Protein AF-X0UU47-F1 (afdb_monomer)

Solvent-accessible surface area (backbone atoms only — not comparable to full-atom values): 5670 Å² total; per-residue (Å²): 104,80,69,68,77,66,55,87,44,56,68,42,79,42,50,31,10,47,65,97,46,50,26,36,67,59,40,48,53,51,46,66,73,57,61,30,31,32,35,31,70,38,71,44,41,45,98,90,44,87,63,93,41,39,45,60,62,72,53,49,62,94,60,68,56,73,44,80,47,100,36,62,74,84,87,87,55,94,89,68,68,56,98,56,54,31,34,44,41,63,39,81,73,134

Foldseek 3Di:
DVLVVVPQAQEEEEEAFPPPHNHLVVRVVVCVSRQYLEYEYDNHDDPPDPDNTHHCVSNCPPDPQEDEDAAQDDDDDPPRGDPHYHYYYHDDDD

Radius of gyration: 13.47 Å; Cα contacts (8 Å, |Δi|>4): 154; chains: 1; bounding box: 37×24×32 Å

pLDDT: mean 93.34, std 6.96, range [62.22, 98.62]

Secondary structure (DSSP, 8-state):
-HHHHH---SEEEEE--SSSS--HHHHHHHHHHH--SEEEEES-B-TT--SS--BHHHHHTT-SSEEE-SSS-----TT-S-SS-EEEEPPPP-

Organism: NCBI:txid412755

Structure (mmCIF, N/CA/C/O backbone):
data_AF-X0UU47-F1
#
_entry.id   AF-X0UU47-F1
#
loop_
_atom_site.group_PDB
_atom_site.id
_atom_site.type_symbol
_atom_site.label_atom_id
_atom_site.label_alt_id
_atom_site.label_comp_id
_atom_site.label_asym_id
_atom_site.label_entity_id
_atom_site.label_seq_id
_atom_site.pdbx_PDB_ins_code
_atom_site.Cartn_x
_atom_site.Cartn_y
_atom_site.Cartn_z
_atom_site.occupancy
_atom_site.B_iso_or_equiv
_atom_site.auth_seq_id
_atom_site.auth_comp_id
_atom_site.auth_asym_id
_atom_site.auth_atom_id
_atom_site.pdbx_PDB_model_num
ATOM 1 N N . GLY A 1 1 ? -22.032 -11.164 -6.273 1.00 62.22 1 GLY A N 1
ATOM 2 C CA . GLY A 1 1 ? -20.865 -10.946 -7.156 1.00 62.22 1 GLY A CA 1
ATOM 3 C C . GLY A 1 1 ? -19.627 -10.950 -6.287 1.00 62.22 1 GLY A C 1
ATOM 4 O O . GLY A 1 1 ? -19.782 -10.706 -5.102 1.00 62.22 1 GLY A O 1
ATOM 5 N N . GLN A 1 2 ? -18.436 -11.202 -6.834 1.00 68.56 2 GLN A N 1
ATOM 6 C CA . GLN A 1 2 ? -17.233 -11.518 -6.039 1.00 68.56 2 GLN A CA 1
ATOM 7 C C . GLN A 1 2 ? -16.945 -10.536 -4.880 1.00 68.56 2 GLN A C 1
ATOM 9 O O . GLN A 1 2 ? -16.555 -10.968 -3.805 1.00 68.56 2 GLN A O 1
ATOM 14 N N . VAL A 1 3 ? -17.205 -9.233 -5.055 1.00 72.25 3 VAL A N 1
ATOM 15 C CA . VAL A 1 3 ? -17.053 -8.211 -3.995 1.00 72.25 3 VAL A CA 1
ATOM 16 C C . VAL A 1 3 ? -18.050 -8.390 -2.839 1.00 72.25 3 VAL A C 1
ATOM 18 O O . VAL A 1 3 ? -17.695 -8.200 -1.682 1.00 72.25 3 VAL A O 1
ATOM 21 N N . THR A 1 4 ? -19.293 -8.781 -3.127 1.00 70.62 4 THR A N 1
ATOM 22 C CA . THR A 1 4 ? -20.336 -9.016 -2.112 1.00 70.62 4 THR A CA 1
ATOM 23 C C . THR A 1 4 ? -19.976 -10.180 -1.190 1.00 70.62 4 THR A C 1
ATOM 25 O O . THR A 1 4 ? -20.271 -10.127 0.001 1.00 70.62 4 THR A O 1
ATOM 28 N N . ASP A 1 5 ? -19.306 -11.198 -1.729 1.00 85.12 5 ASP A N 1
ATOM 29 C CA . ASP A 1 5 ? -18.954 -12.415 -0.993 1.00 85.12 5 ASP A CA 1
ATOM 30 C C . ASP A 1 5 ? -17.768 -12.190 -0.036 1.00 85.12 5 ASP A C 1
ATOM 32 O O . ASP A 1 5 ? -17.619 -12.907 0.950 1.00 85.12 5 ASP A O 1
ATOM 36 N N . LEU A 1 6 ? -16.945 -11.164 -0.294 1.00 83.75 6 LEU A N 1
ATOM 37 C CA . LEU A 1 6 ? -15.815 -10.767 0.556 1.00 83.75 6 LEU A CA 1
ATOM 38 C C . LEU A 1 6 ? -16.248 -10.006 1.818 1.00 83.75 6 LEU A C 1
ATOM 40 O O . LEU A 1 6 ? -15.496 -9.944 2.791 1.00 83.75 6 LEU A O 1
ATOM 44 N N . GLY A 1 7 ? -17.450 -9.426 1.814 1.00 86.88 7 GLY A N 1
ATOM 45 C CA . GLY A 1 7 ? -17.929 -8.583 2.904 1.00 86.88 7 GLY A CA 1
ATOM 46 C C . GLY A 1 7 ? -17.099 -7.307 3.084 1.00 86.88 7 GLY A C 1
ATOM 47 O O . GLY A 1 7 ? -16.449 -6.809 2.165 1.00 86.88 7 GLY A O 1
ATOM 48 N N . ARG A 1 8 ? -17.155 -6.735 4.290 1.00 90.75 8 ARG A N 1
ATOM 49 C CA . ARG A 1 8 ? -16.413 -5.515 4.620 1.00 90.75 8 ARG A CA 1
ATOM 50 C C . ARG A 1 8 ? -14.933 -5.837 4.825 1.00 90.75 8 ARG A C 1
ATOM 52 O O . ARG A 1 8 ? -14.583 -6.569 5.745 1.00 90.75 8 ARG A O 1
ATOM 59 N N . ILE A 1 9 ? -14.074 -5.209 4.027 1.00 93.81 9 ILE A N 1
ATOM 60 C CA . ILE A 1 9 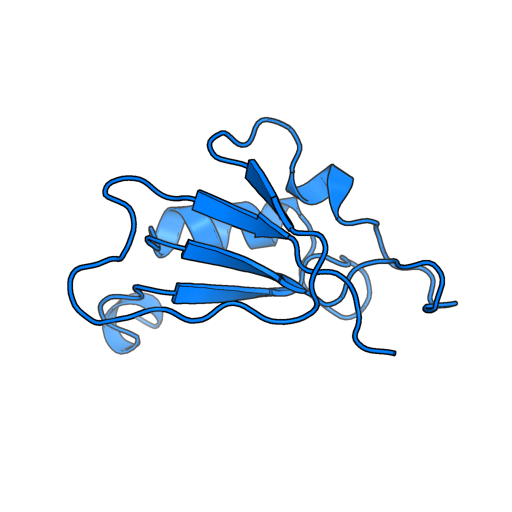? -12.620 -5.301 4.172 1.00 93.81 9 ILE A CA 1
ATOM 61 C C . ILE A 1 9 ? -12.123 -4.119 4.997 1.00 93.81 9 ILE A C 1
ATOM 63 O O . ILE A 1 9 ? -12.147 -2.981 4.542 1.00 93.81 9 ILE A O 1
ATOM 67 N N . ASP A 1 10 ? -11.654 -4.370 6.216 1.00 95.25 10 ASP A N 1
ATOM 68 C CA . ASP A 1 10 ? -11.055 -3.313 7.035 1.00 95.25 10 ASP A CA 1
ATOM 69 C C . ASP A 1 10 ? -9.578 -3.067 6.671 1.00 95.25 10 ASP A C 1
ATOM 71 O O . ASP A 1 10 ? -9.144 -1.914 6.621 1.00 95.25 10 ASP A O 1
ATOM 75 N N . ILE A 1 11 ? -8.819 -4.127 6.369 1.00 97.12 11 ILE A N 1
ATOM 76 C CA . ILE A 1 11 ? -7.394 -4.071 6.008 1.00 97.12 11 ILE A CA 1
ATOM 77 C C . ILE A 1 11 ? -7.181 -4.861 4.715 1.00 97.12 11 ILE A C 1
ATOM 79 O O . ILE A 1 11 ? -7.523 -6.040 4.644 1.00 97.12 11 ILE A O 1
ATOM 83 N N . LEU A 1 12 ? -6.597 -4.220 3.704 1.00 97.69 12 LEU A N 1
ATOM 84 C CA . LEU A 1 12 ? -6.304 -4.805 2.399 1.00 97.69 12 LEU A CA 1
ATOM 85 C C . LEU A 1 12 ? -4.792 -4.863 2.167 1.00 97.69 12 LEU A C 1
ATOM 87 O O . LEU A 1 12 ? -4.131 -3.827 2.118 1.00 97.69 12 LEU A O 1
ATOM 91 N N . LEU A 1 13 ? -4.257 -6.066 1.969 1.00 98.19 13 LEU A N 1
ATOM 92 C CA . LEU A 1 13 ? -2.912 -6.269 1.430 1.00 98.19 13 LEU A CA 1
ATOM 93 C C . LE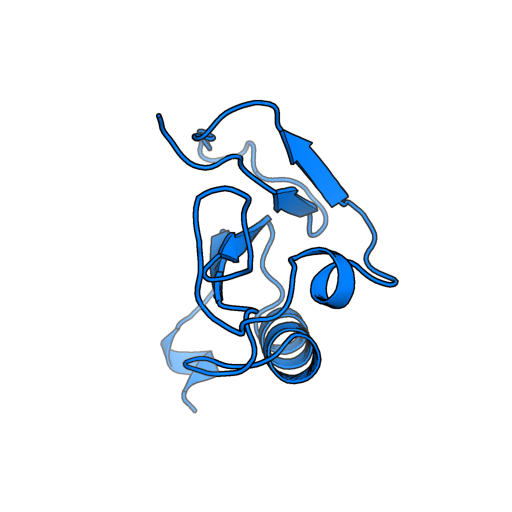U A 1 13 ? -3.044 -6.460 -0.081 1.00 98.19 13 LEU A C 1
ATOM 95 O O . LEU A 1 13 ? -3.809 -7.321 -0.515 1.00 98.19 13 LEU A O 1
ATOM 99 N N . ILE A 1 14 ? -2.338 -5.660 -0.881 1.00 98.19 14 ILE A N 1
ATOM 100 C CA . ILE A 1 14 ? -2.539 -5.653 -2.336 1.00 98.19 14 ILE A CA 1
ATOM 101 C C . ILE A 1 14 ? -1.217 -5.605 -3.110 1.00 98.19 14 ILE A C 1
ATOM 103 O O . ILE A 1 14 ? -0.376 -4.750 -2.829 1.00 98.19 14 ILE A O 1
ATOM 107 N N . PRO A 1 15 ? -0.988 -6.516 -4.074 1.00 97.81 15 PRO A N 1
ATOM 108 C CA . PRO A 1 15 ? 0.198 -6.457 -4.913 1.00 97.81 15 PRO A CA 1
ATOM 109 C C . PRO A 1 15 ? 0.092 -5.323 -5.941 1.00 97.81 15 PRO A C 1
ATOM 111 O O . PRO A 1 15 ? -0.995 -5.068 -6.451 1.00 97.81 15 PRO A O 1
ATOM 114 N N . VAL A 1 16 ? 1.209 -4.655 -6.250 1.00 98.25 16 VAL A N 1
ATOM 115 C CA . VAL A 1 16 ? 1.216 -3.479 -7.152 1.00 98.25 16 VAL A CA 1
ATOM 116 C C . VAL A 1 16 ? 2.351 -3.483 -8.187 1.00 98.25 16 VAL A C 1
ATOM 118 O O . VAL A 1 16 ? 2.569 -2.489 -8.868 1.00 98.25 16 VAL A O 1
ATOM 121 N N . GLY A 1 17 ? 3.103 -4.583 -8.306 1.00 96.06 17 GLY A N 1
ATOM 122 C CA . GLY A 1 17 ? 4.332 -4.643 -9.110 1.00 96.06 17 GLY A CA 1
ATOM 123 C C . GLY A 1 17 ? 4.156 -4.785 -10.626 1.00 96.06 17 GLY A C 1
ATOM 124 O O . GLY A 1 17 ? 5.159 -4.744 -11.337 1.00 96.06 17 GLY A O 1
ATOM 125 N N . GLY A 1 18 ? 2.933 -4.999 -11.125 1.00 96.25 18 GLY A N 1
ATOM 126 C CA . GLY A 1 18 ? 2.557 -4.884 -12.544 1.00 96.25 18 GLY A CA 1
ATOM 127 C C . GLY A 1 18 ? 3.073 -5.930 -13.5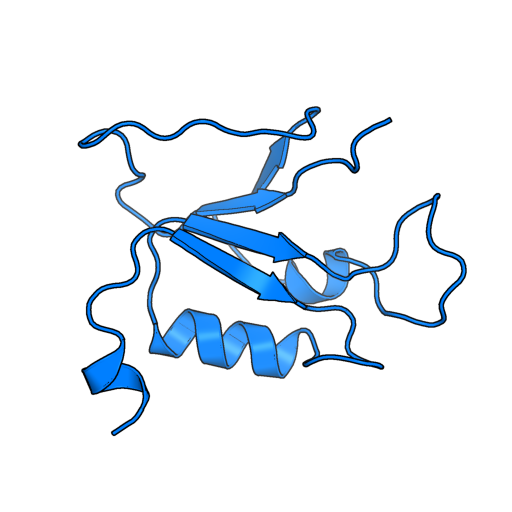41 1.00 96.25 18 GLY A C 1
ATOM 128 O O . GLY A 1 18 ? 2.552 -5.990 -14.648 1.00 96.25 18 GLY A O 1
ATOM 129 N N . TYR A 1 19 ? 4.063 -6.761 -13.191 1.00 92.00 19 TYR A N 1
ATOM 130 C CA . TYR A 1 19 ? 4.574 -7.803 -14.101 1.00 92.00 19 TYR A CA 1
ATOM 131 C C . TYR A 1 19 ? 3.972 -9.187 -13.819 1.00 92.00 19 TYR A C 1
ATOM 133 O O . TYR A 1 19 ? 3.329 -9.786 -14.673 1.00 92.00 19 TYR A O 1
ATOM 141 N N . TYR A 1 20 ? 4.171 -9.701 -12.599 1.00 93.50 20 TYR A N 1
ATOM 142 C CA . TYR A 1 20 ? 3.640 -11.005 -12.166 1.00 93.50 20 TYR A CA 1
ATOM 143 C C . TYR A 1 20 ? 2.274 -10.899 -11.477 1.00 93.50 20 TYR A C 1
ATOM 145 O O . TYR A 1 20 ? 1.626 -11.905 -11.197 1.00 93.50 20 TYR A O 1
ATOM 153 N N . THR A 1 21 ? 1.867 -9.676 -11.151 1.00 95.81 21 THR A N 1
ATOM 154 C CA . THR A 1 21 ? 0.635 -9.339 -10.440 1.00 95.81 21 THR A CA 1
ATOM 155 C C . THR A 1 21 ? -0.025 -8.152 -11.130 1.00 95.81 21 THR A C 1
ATOM 157 O O . THR A 1 21 ? 0.532 -7.598 -12.075 1.00 95.81 21 THR A O 1
ATOM 160 N N . ILE A 1 22 ? -1.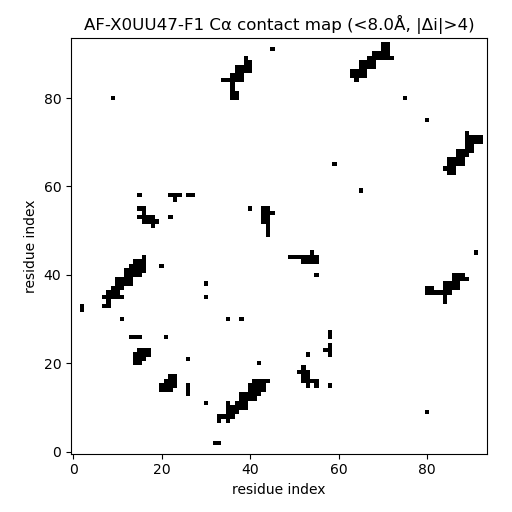175 -7.715 -10.617 1.00 97.56 22 ILE A N 1
ATOM 161 C CA . ILE A 1 22 ? -1.798 -6.460 -11.044 1.00 97.56 22 ILE A CA 1
ATOM 162 C C . ILE A 1 22 ? -0.845 -5.263 -10.873 1.00 97.56 22 ILE A C 1
ATOM 164 O O . ILE A 1 22 ? 0.058 -5.280 -10.024 1.00 97.56 22 ILE A O 1
ATOM 168 N N . ASP A 1 23 ? -1.049 -4.250 -11.709 1.00 97.94 23 ASP A N 1
ATOM 169 C CA . ASP A 1 23 ? -0.315 -2.986 -11.696 1.00 97.94 23 ASP A CA 1
ATOM 170 C C . ASP A 1 23 ? -0.961 -1.947 -10.763 1.00 97.94 23 ASP A C 1
ATOM 172 O O . ASP A 1 23 ? -1.970 -2.206 -10.100 1.00 97.94 23 ASP A O 1
ATOM 176 N N . ALA A 1 24 ? -0.361 -0.756 -10.696 1.00 97.94 24 ALA A N 1
ATOM 177 C CA . ALA A 1 24 ? -0.830 0.356 -9.876 1.00 97.94 24 ALA A CA 1
ATOM 178 C C . ALA A 1 24 ? -2.260 0.822 -10.217 1.00 97.94 24 ALA A C 1
ATOM 180 O O . ALA A 1 24 ? -3.023 1.184 -9.309 1.00 97.94 24 ALA A O 1
ATOM 181 N N . THR A 1 25 ? -2.638 0.797 -11.499 1.00 98.00 25 THR A N 1
ATOM 182 C CA . THR A 1 25 ? -3.961 1.226 -11.973 1.00 98.00 25 THR A CA 1
ATOM 183 C C . THR A 1 25 ? -5.025 0.231 -11.533 1.00 98.00 25 THR A C 1
ATOM 185 O O . THR A 1 25 ? -5.951 0.600 -10.808 1.00 98.00 25 THR A O 1
ATOM 188 N N . ALA A 1 26 ? -4.846 -1.047 -11.863 1.00 98.19 26 ALA A N 1
ATOM 189 C CA . ALA A 1 26 ? -5.763 -2.109 -11.467 1.00 98.19 26 ALA A CA 1
ATOM 190 C C . ALA A 1 26 ? -5.847 -2.240 -9.936 1.00 98.19 26 ALA A C 1
ATOM 192 O O . ALA A 1 26 ? -6.936 -2.378 -9.377 1.00 98.19 26 ALA A O 1
ATOM 193 N N . ALA A 1 27 ? -4.724 -2.114 -9.218 1.00 98.31 27 ALA A N 1
ATOM 194 C CA . ALA A 1 27 ? -4.732 -2.104 -7.757 1.00 98.31 27 ALA A CA 1
ATOM 195 C C . ALA A 1 27 ? -5.530 -0.922 -7.184 1.00 98.31 27 ALA A C 1
ATOM 197 O O . ALA A 1 27 ? -6.232 -1.068 -6.181 1.00 98.31 27 ALA A O 1
ATOM 198 N N . THR A 1 28 ? -5.465 0.250 -7.820 1.00 98.12 28 THR A N 1
ATOM 199 C CA . THR A 1 28 ? -6.257 1.421 -7.421 1.00 98.12 28 THR A CA 1
ATOM 200 C C . THR A 1 28 ? -7.749 1.192 -7.623 1.00 98.12 28 THR A C 1
ATOM 202 O O . THR A 1 28 ? -8.532 1.530 -6.735 1.00 98.12 28 THR A O 1
ATOM 205 N N . GLU A 1 29 ? -8.153 0.567 -8.726 1.00 97.44 29 GLU A N 1
ATOM 206 C CA . GLU A 1 29 ? -9.552 0.203 -8.966 1.00 97.44 29 GLU A CA 1
ATOM 207 C C . GLU A 1 29 ? -10.078 -0.764 -7.902 1.00 97.44 29 GLU A C 1
ATOM 209 O O . GLU A 1 29 ? -11.152 -0.535 -7.345 1.00 97.44 29 GLU A O 1
ATOM 214 N N . VAL A 1 30 ? -9.296 -1.787 -7.543 1.00 96.44 30 VAL A N 1
ATOM 215 C CA . VAL A 1 30 ? -9.645 -2.724 -6.462 1.00 96.44 30 VAL A CA 1
ATOM 216 C C . VAL A 1 30 ? -9.790 -1.992 -5.126 1.00 96.44 30 VAL A C 1
ATOM 218 O O . VAL A 1 30 ? -10.773 -2.197 -4.413 1.00 96.44 30 VAL A O 1
ATOM 221 N N . CYS A 1 31 ? -8.861 -1.092 -4.790 1.00 96.69 31 CYS A N 1
ATOM 222 C CA . CYS A 1 31 ? -8.954 -0.289 -3.568 1.00 96.69 31 CYS A CA 1
ATOM 223 C C . CYS A 1 31 ? -10.224 0.577 -3.544 1.00 96.69 31 CYS A C 1
ATOM 225 O O . CYS A 1 31 ? -10.866 0.690 -2.502 1.00 96.69 31 CYS A O 1
ATOM 227 N N . ASN A 1 32 ? -10.608 1.156 -4.685 1.00 95.25 32 ASN A N 1
ATOM 228 C CA . ASN A 1 32 ? -11.814 1.977 -4.803 1.00 95.25 32 ASN A CA 1
ATOM 229 C C . ASN A 1 32 ? -13.099 1.148 -4.682 1.00 95.25 32 ASN A C 1
ATOM 231 O O . ASN A 1 32 ? -14.072 1.629 -4.112 1.00 95.25 32 ASN A O 1
ATOM 235 N N . GLN A 1 33 ? -13.110 -0.086 -5.192 1.00 94.50 33 GLN A N 1
ATOM 236 C CA . GLN A 1 33 ? -14.261 -0.988 -5.088 1.00 94.50 33 GLN A CA 1
ATOM 237 C C . GLN A 1 33 ? -14.454 -1.526 -3.667 1.00 94.50 33 GLN A C 1
ATOM 239 O O . GLN A 1 33 ? -15.586 -1.668 -3.213 1.00 94.50 33 GLN A O 1
ATOM 244 N N . LEU A 1 34 ? -13.357 -1.833 -2.968 1.00 94.62 34 LEU A N 1
ATOM 245 C CA . LEU A 1 34 ? -13.397 -2.431 -1.630 1.00 94.62 34 LEU A CA 1
ATOM 246 C C . LEU A 1 34 ? -13.467 -1.391 -0.503 1.00 94.62 34 LEU A C 1
ATOM 248 O O . LEU A 1 34 ? -13.909 -1.713 0.598 1.00 94.62 34 LEU A O 1
ATOM 252 N N . THR A 1 35 ? -13.050 -0.147 -0.757 1.00 94.56 35 THR A N 1
ATOM 253 C CA . THR A 1 35 ? -13.037 0.965 0.214 1.00 94.56 35 THR A CA 1
ATOM 254 C C . THR A 1 35 ? -12.455 0.600 1.596 1.00 94.56 35 THR A C 1
ATOM 256 O O . THR A 1 35 ? -13.084 0.869 2.622 1.00 94.56 35 THR A O 1
ATOM 259 N N . PRO A 1 36 ? -11.267 -0.032 1.670 1.00 96.50 36 PRO A N 1
ATOM 260 C CA . PRO A 1 36 ? -10.713 -0.477 2.942 1.00 96.50 36 PRO A CA 1
ATOM 261 C C . PRO A 1 36 ? -10.280 0.698 3.824 1.00 96.50 36 PRO A C 1
ATOM 263 O O . PRO A 1 36 ? -9.959 1.790 3.342 1.00 96.50 36 PRO A O 1
ATOM 266 N N . ARG A 1 37 ? -10.206 0.468 5.139 1.00 96.56 37 ARG A N 1
ATOM 267 C CA . ARG A 1 37 ? -9.697 1.474 6.089 1.00 96.56 37 ARG A CA 1
ATOM 268 C C . ARG A 1 37 ? -8.176 1.563 6.046 1.00 96.56 37 ARG A C 1
ATOM 270 O O . ARG A 1 37 ? -7.622 2.645 6.207 1.00 96.56 37 ARG A O 1
ATOM 277 N N . VAL A 1 38 ? -7.504 0.443 5.801 1.00 98.19 38 VAL A N 1
ATOM 278 C CA . VAL A 1 38 ? -6.047 0.371 5.663 1.00 98.19 38 VAL A CA 1
ATOM 279 C C . VAL A 1 38 ? -5.683 -0.373 4.387 1.00 98.19 38 VAL A C 1
ATOM 281 O O . VAL A 1 38 ? -6.232 -1.435 4.106 1.00 98.19 38 VAL A O 1
ATOM 284 N N . ILE A 1 39 ? -4.727 0.167 3.637 1.00 98.62 39 ILE A N 1
ATOM 285 C CA . ILE A 1 39 ? -4.132 -0.462 2.459 1.00 98.62 39 ILE A CA 1
ATOM 286 C C . ILE A 1 39 ? -2.643 -0.653 2.720 1.00 98.62 39 ILE A C 1
ATOM 288 O O . ILE A 1 39 ? -1.949 0.304 3.055 1.00 98.62 39 ILE A O 1
ATOM 292 N N . ILE A 1 40 ? -2.144 -1.867 2.520 1.00 98.50 40 ILE A N 1
ATOM 293 C CA . ILE A 1 40 ? -0.722 -2.196 2.597 1.00 98.50 40 ILE A CA 1
ATOM 294 C C . ILE A 1 40 ? -0.297 -2.707 1.213 1.00 98.50 40 ILE A C 1
ATOM 296 O O . ILE A 1 40 ? -0.635 -3.842 0.858 1.00 98.50 40 ILE A O 1
ATOM 300 N N . PRO A 1 41 ? 0.391 -1.892 0.389 1.00 98.12 41 PRO A N 1
ATOM 301 C CA . PRO A 1 41 ? 0.917 -2.375 -0.878 1.00 98.12 41 PRO A CA 1
ATOM 302 C C . PRO A 1 41 ? 2.011 -3.420 -0.629 1.00 98.12 41 PRO A C 1
ATOM 304 O O . PRO A 1 41 ? 2.774 -3.330 0.332 1.00 98.12 41 PRO A O 1
ATOM 307 N N . MET A 1 42 ? 2.105 -4.408 -1.513 1.00 96.38 42 MET A N 1
ATOM 308 C CA . MET A 1 42 ? 3.116 -5.468 -1.488 1.00 96.38 42 MET A CA 1
ATOM 309 C C . MET A 1 42 ? 3.552 -5.848 -2.913 1.00 96.38 42 MET A C 1
ATOM 311 O O . MET A 1 42 ? 3.084 -5.264 -3.889 1.00 96.38 42 MET A O 1
ATOM 315 N N . HIS A 1 43 ? 4.466 -6.818 -3.046 1.00 95.12 43 HIS A N 1
ATOM 316 C CA . HIS A 1 43 ? 4.973 -7.317 -4.337 1.00 95.12 43 HIS A CA 1
ATOM 317 C C . HIS A 1 43 ? 5.416 -6.216 -5.323 1.00 95.12 43 HIS A C 1
ATOM 319 O O . HIS A 1 43 ? 5.102 -6.275 -6.507 1.00 95.12 43 HIS A O 1
ATOM 325 N N . TYR A 1 44 ? 6.159 -5.223 -4.838 1.00 95.19 44 TYR A N 1
ATOM 326 C CA . TYR A 1 44 ? 6.773 -4.168 -5.649 1.00 95.19 44 TYR A CA 1
ATOM 327 C C . TYR A 1 44 ? 8.305 -4.202 -5.534 1.00 95.19 44 TYR A C 1
ATOM 329 O O . TYR A 1 44 ? 8.876 -4.938 -4.721 1.00 95.19 44 TYR A O 1
ATOM 337 N N . LYS A 1 45 ? 8.989 -3.416 -6.368 1.00 94.44 45 LYS A N 1
ATOM 338 C CA . LYS A 1 45 ? 10.451 -3.312 -6.410 1.00 94.44 45 LYS A CA 1
ATOM 339 C C . LYS A 1 45 ? 11.010 -2.769 -5.098 1.00 94.44 45 LYS A C 1
ATOM 341 O O . LYS A 1 45 ? 10.606 -1.715 -4.619 1.00 94.44 45 LYS A O 1
ATOM 346 N N . THR A 1 46 ? 11.992 -3.471 -4.555 1.00 90.25 46 THR A N 1
ATOM 347 C CA . THR A 1 46 ? 12.765 -3.060 -3.378 1.00 90.25 46 THR A CA 1
ATOM 348 C C . THR A 1 46 ? 14.246 -3.277 -3.659 1.00 90.25 46 THR A C 1
ATOM 350 O O . THR A 1 46 ? 14.587 -4.000 -4.598 1.00 90.25 46 THR A O 1
ATOM 353 N N . ASP A 1 47 ? 15.120 -2.733 -2.814 1.00 87.19 47 ASP A N 1
ATOM 354 C CA . ASP A 1 47 ? 16.576 -2.917 -2.934 1.00 87.19 47 ASP A CA 1
ATOM 355 C C . ASP A 1 47 ? 16.996 -4.397 -2.891 1.00 87.19 47 ASP A C 1
ATOM 357 O O . ASP A 1 47 ? 18.022 -4.779 -3.446 1.00 87.19 47 ASP A O 1
ATOM 361 N N . LYS A 1 48 ? 16.175 -5.257 -2.272 1.00 83.75 48 LYS A N 1
ATOM 362 C CA . LYS A 1 48 ? 16.395 -6.709 -2.185 1.00 83.75 48 LYS A CA 1
ATOM 363 C C . LYS A 1 48 ? 15.802 -7.500 -3.361 1.00 83.75 48 LYS A C 1
ATOM 365 O O . L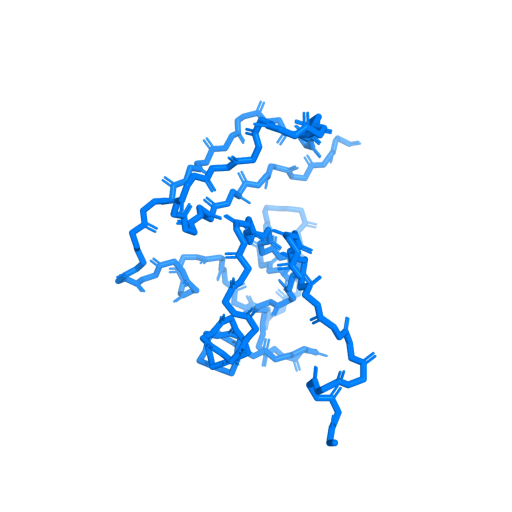YS A 1 48 ? 15.950 -8.717 -3.411 1.00 83.75 48 LYS A O 1
ATOM 370 N N . CYS A 1 49 ? 15.098 -6.854 -4.290 1.00 83.88 49 CYS A N 1
ATOM 371 C CA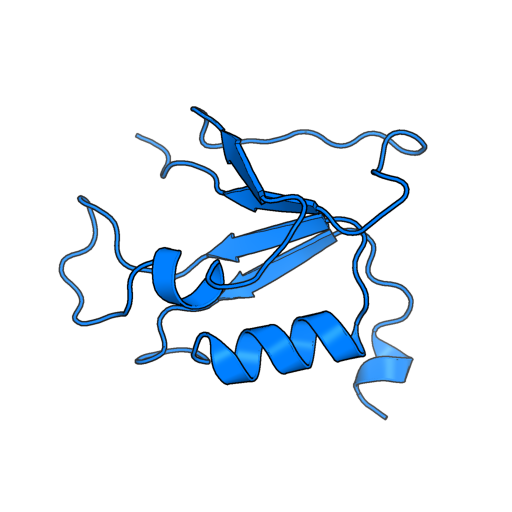 . CYS A 1 49 ? 14.355 -7.519 -5.358 1.00 83.88 49 CYS A CA 1
ATOM 372 C C . CYS A 1 49 ? 14.966 -7.211 -6.729 1.00 83.88 49 CYS A C 1
ATOM 374 O O . CYS A 1 49 ? 14.859 -6.095 -7.230 1.00 83.88 49 CYS A O 1
ATOM 376 N N . ALA A 1 50 ? 15.563 -8.208 -7.386 1.00 86.31 50 ALA A N 1
ATOM 377 C CA . ALA A 1 50 ? 16.163 -8.049 -8.715 1.00 86.31 50 ALA A CA 1
ATOM 378 C C . ALA A 1 50 ? 15.153 -8.140 -9.879 1.00 86.31 50 ALA A C 1
ATOM 380 O O . ALA A 1 50 ? 15.507 -7.815 -11.009 1.00 86.31 50 ALA A O 1
ATOM 381 N N . TYR A 1 51 ? 13.894 -8.514 -9.625 1.00 89.31 51 TYR A N 1
ATOM 382 C CA . TYR A 1 51 ? 12.885 -8.677 -10.677 1.00 89.31 51 TYR A CA 1
ATOM 383 C C . TYR A 1 51 ? 12.539 -7.358 -11.398 1.00 89.31 51 TYR A C 1
ATOM 385 O O . TYR A 1 51 ? 12.636 -6.285 -10.787 1.00 89.31 51 TYR A O 1
ATOM 393 N N . PRO A 1 52 ? 12.120 -7.415 -12.678 1.00 91.12 52 PRO A N 1
ATOM 394 C CA . PRO A 1 52 ? 11.705 -6.249 -13.459 1.00 91.12 52 PRO A CA 1
ATOM 395 C C . PRO A 1 52 ? 10.250 -5.857 -13.139 1.00 91.12 52 PRO A C 1
ATOM 397 O O . PRO A 1 52 ? 9.378 -5.906 -13.999 1.00 91.12 52 PRO A O 1
ATOM 400 N N . ILE A 1 53 ? 9.978 -5.526 -11.877 1.00 95.31 53 ILE A N 1
ATOM 401 C CA . ILE A 1 53 ? 8.668 -5.061 -11.390 1.00 95.31 53 ILE A CA 1
ATOM 402 C C . ILE A 1 53 ? 8.713 -3.568 -11.056 1.00 95.31 53 ILE A C 1
ATOM 404 O O . ILE A 1 53 ? 9.791 -3.035 -10.784 1.00 95.31 53 ILE A O 1
ATOM 408 N N . ALA A 1 54 ? 7.550 -2.916 -11.046 1.00 96.00 54 ALA A N 1
ATOM 409 C CA . ALA A 1 54 ? 7.407 -1.507 -10.684 1.00 96.00 54 ALA A CA 1
ATOM 410 C C . ALA A 1 54 ? 7.689 -1.255 -9.193 1.00 96.00 54 ALA A C 1
ATOM 412 O O . ALA A 1 54 ? 7.501 -2.135 -8.346 1.00 96.00 54 ALA A O 1
ATOM 413 N N . GLY A 1 55 ? 8.148 -0.044 -8.866 1.00 96.12 55 GLY A N 1
ATOM 414 C CA . GLY A 1 55 ? 8.277 0.429 -7.485 1.00 96.12 55 GLY A CA 1
ATOM 415 C C . GLY A 1 55 ? 6.927 0.802 -6.872 1.00 96.12 55 GLY A C 1
ATOM 416 O O . GLY A 1 55 ? 5.932 0.956 -7.571 1.00 96.12 55 GLY A O 1
ATOM 417 N N . VAL A 1 56 ? 6.887 0.977 -5.548 1.00 97.31 56 VAL A N 1
ATOM 418 C CA . VAL A 1 56 ? 5.641 1.360 -4.856 1.00 97.31 56 VAL A CA 1
ATOM 419 C C . VAL A 1 56 ? 5.167 2.767 -5.229 1.00 97.31 56 VAL A C 1
ATOM 421 O O . VAL A 1 56 ? 3.982 3.056 -5.125 1.00 97.31 56 VAL A O 1
ATOM 424 N N . ASP A 1 57 ? 6.072 3.642 -5.667 1.00 97.56 57 ASP A N 1
ATOM 425 C CA . ASP A 1 57 ? 5.775 5.060 -5.881 1.00 97.56 57 ASP A CA 1
ATOM 426 C C . ASP A 1 57 ? 4.730 5.294 -6.980 1.00 97.56 57 ASP A C 1
ATOM 428 O O . ASP A 1 57 ? 3.878 6.161 -6.806 1.00 97.56 57 ASP A O 1
ATOM 432 N N . GLU A 1 58 ? 4.712 4.465 -8.030 1.00 96.88 58 GLU A N 1
ATOM 433 C CA . GLU A 1 58 ? 3.668 4.497 -9.068 1.00 96.88 58 GLU A CA 1
ATOM 434 C C . GLU A 1 58 ? 2.276 4.241 -8.477 1.00 96.88 58 GLU A C 1
ATOM 436 O O . GLU A 1 58 ? 1.307 4.911 -8.819 1.00 96.88 58 GLU A O 1
ATOM 441 N N . PHE A 1 59 ? 2.167 3.312 -7.521 1.00 98.44 59 PHE A N 1
ATOM 442 C CA . PHE A 1 59 ? 0.914 3.092 -6.805 1.00 98.44 59 PHE A CA 1
ATOM 443 C C . PHE A 1 59 ? 0.572 4.249 -5.867 1.00 98.44 59 PHE A C 1
ATOM 445 O O . PHE A 1 59 ? -0.600 4.494 -5.625 1.00 98.44 59 PHE A O 1
ATOM 452 N N . LEU A 1 60 ? 1.543 4.959 -5.298 1.00 98.38 60 LEU A N 1
ATOM 453 C CA . LEU A 1 60 ? 1.272 6.021 -4.321 1.00 98.38 60 LEU A CA 1
ATOM 454 C C . LEU A 1 60 ? 0.905 7.361 -4.966 1.00 98.38 60 LEU A C 1
ATOM 456 O O . LEU A 1 60 ? 0.414 8.250 -4.265 1.00 98.38 60 LEU A O 1
ATOM 460 N N . GLU A 1 61 ? 1.126 7.514 -6.269 1.00 97.62 61 GLU A N 1
ATOM 461 C CA . GLU A 1 61 ? 0.866 8.752 -6.991 1.00 97.62 61 GLU A CA 1
ATOM 462 C C . GLU A 1 61 ? -0.593 9.215 -6.823 1.00 97.62 61 GLU A C 1
ATOM 464 O O . GLU A 1 61 ? -1.552 8.455 -6.966 1.00 97.62 61 GLU A O 1
ATOM 469 N N . GLY A 1 62 ? -0.772 10.480 -6.430 1.00 95.31 62 GLY A N 1
ATOM 470 C CA . GLY A 1 62 ? -2.089 11.083 -6.202 1.00 95.31 62 GLY A CA 1
ATOM 471 C C . GLY A 1 62 ? -2.860 10.572 -4.973 1.00 95.31 62 GLY A C 1
ATOM 472 O O . GLY A 1 62 ? -3.924 11.118 -4.660 1.00 95.31 62 GLY A O 1
ATOM 473 N N . LYS A 1 63 ? -2.355 9.571 -4.235 1.00 96.25 63 LYS A N 1
ATOM 474 C CA . LYS A 1 63 ? -3.016 9.059 -3.025 1.00 96.25 63 LYS A CA 1
ATOM 475 C C . LYS A 1 63 ? -2.796 9.986 -1.829 1.00 96.25 63 LYS A C 1
ATOM 477 O O . LYS A 1 63 ? -1.732 10.565 -1.628 1.00 96.25 63 LYS A O 1
ATOM 482 N N . LYS A 1 64 ? -3.832 10.103 -0.997 1.00 95.00 64 LYS A N 1
ATOM 483 C CA . LYS A 1 64 ? -3.804 10.820 0.288 1.00 95.00 64 LYS A CA 1
ATOM 484 C C . LYS A 1 64 ? -3.661 9.818 1.436 1.00 95.00 64 LYS A C 1
ATOM 486 O O . LYS A 1 64 ? -3.962 8.642 1.258 1.00 95.00 64 LYS A O 1
ATOM 491 N N . GLY A 1 65 ? -3.231 10.282 2.611 1.00 95.50 65 GLY A N 1
ATOM 492 C CA . GLY A 1 65 ? -3.105 9.416 3.793 1.00 95.50 65 GLY A CA 1
ATOM 493 C C . GLY A 1 65 ? -2.016 8.350 3.650 1.00 95.50 65 GLY A C 1
ATOM 494 O O . GLY A 1 65 ? -2.185 7.226 4.113 1.00 95.50 65 GLY A O 1
ATOM 495 N N . VAL A 1 66 ? -0.925 8.676 2.953 1.00 98.06 66 VAL A N 1
ATOM 496 C CA . VAL A 1 66 ? 0.218 7.774 2.782 1.00 98.06 66 VAL A CA 1
ATOM 497 C C . VAL A 1 66 ? 1.166 7.934 3.968 1.00 98.06 66 VAL A C 1
ATOM 499 O O . VAL A 1 66 ? 1.673 9.025 4.217 1.00 98.06 66 VAL A O 1
ATOM 502 N N . SER A 1 67 ? 1.436 6.835 4.668 1.00 97.50 67 SER A N 1
ATOM 503 C CA . SER A 1 67 ? 2.427 6.738 5.739 1.00 97.50 67 SER A CA 1
ATOM 504 C C . SER A 1 67 ? 3.487 5.709 5.363 1.00 97.50 67 SER A C 1
ATOM 506 O O . SER A 1 67 ? 3.167 4.550 5.105 1.00 97.50 67 SER A O 1
ATOM 508 N N . ARG A 1 68 ? 4.760 6.114 5.344 1.00 97.19 68 ARG A N 1
ATOM 509 C CA . ARG A 1 68 ? 5.894 5.192 5.194 1.00 97.19 68 ARG A CA 1
ATOM 510 C C . ARG A 1 68 ? 6.473 4.916 6.571 1.00 97.19 68 ARG A C 1
ATOM 512 O O . ARG A 1 68 ? 6.980 5.836 7.206 1.00 97.19 68 ARG A O 1
ATOM 519 N N . LEU A 1 69 ? 6.370 3.678 7.037 1.00 95.94 69 LEU A N 1
ATOM 520 C CA . LEU A 1 69 ? 6.863 3.295 8.354 1.00 95.94 69 LEU A CA 1
ATOM 521 C C . LEU A 1 69 ? 8.268 2.702 8.241 1.00 95.94 69 LEU A C 1
ATOM 523 O O . LEU A 1 69 ? 8.556 1.923 7.333 1.00 95.94 69 LEU A O 1
ATOM 527 N N . ASP A 1 70 ? 9.138 3.039 9.191 1.00 94.06 70 ASP A N 1
ATOM 528 C CA . ASP A 1 70 ? 10.488 2.471 9.292 1.00 94.06 70 ASP A CA 1
ATOM 529 C C . ASP A 1 70 ? 10.483 1.134 10.056 1.00 94.06 70 ASP A C 1
ATOM 531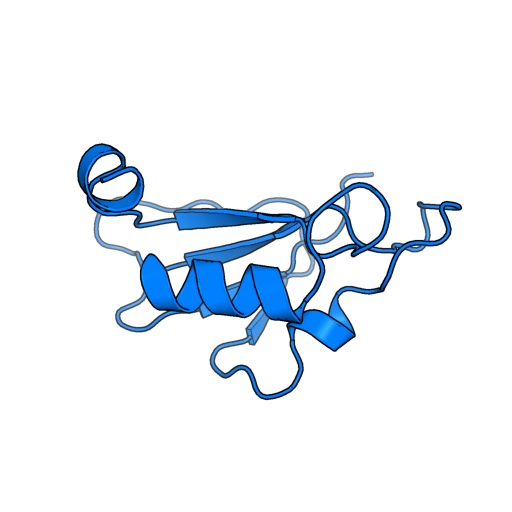 O O . ASP A 1 70 ? 11.176 0.940 11.049 1.00 94.06 70 ASP A O 1
ATOM 535 N N . THR A 1 71 ? 9.601 0.225 9.643 1.00 95.06 71 THR A N 1
ATOM 536 C CA . THR A 1 71 ? 9.401 -1.097 10.250 1.00 95.06 71 THR A CA 1
ATOM 537 C C . THR A 1 71 ? 8.829 -2.056 9.210 1.00 95.06 71 THR A C 1
ATOM 539 O O . THR A 1 71 ? 8.206 -1.636 8.232 1.00 95.06 71 THR A O 1
ATOM 542 N N . SER A 1 72 ? 9.035 -3.354 9.422 1.00 94.69 72 SER A N 1
ATOM 543 C CA . SER A 1 72 ? 8.460 -4.426 8.606 1.00 94.69 72 SER A CA 1
ATOM 544 C C . SER A 1 72 ? 7.121 -4.946 9.118 1.00 94.69 72 SER A C 1
ATOM 546 O O . SER A 1 72 ? 6.573 -5.890 8.557 1.00 94.69 72 SER A O 1
ATOM 548 N N . GLN A 1 73 ? 6.599 -4.358 10.193 1.00 95.06 73 GLN A N 1
ATOM 549 C CA . GLN A 1 73 ? 5.360 -4.789 10.826 1.00 95.06 73 GLN A CA 1
ATOM 550 C C . GLN A 1 73 ? 4.542 -3.606 11.332 1.00 95.06 73 GLN A C 1
ATOM 552 O O . GLN A 1 73 ? 5.083 -2.568 11.714 1.00 95.06 73 GLN A O 1
ATOM 557 N N . VAL A 1 74 ? 3.232 -3.810 11.386 1.00 96.25 74 VAL A N 1
ATOM 558 C CA . VAL A 1 74 ? 2.259 -2.904 11.992 1.00 96.25 74 VAL A CA 1
ATOM 559 C C . VAL A 1 74 ? 1.208 -3.746 12.711 1.00 96.25 74 VAL A C 1
ATOM 561 O O . VAL A 1 74 ? 0.825 -4.811 12.227 1.00 96.25 74 VAL A O 1
ATOM 564 N N . GLU A 1 75 ? 0.774 -3.284 13.878 1.00 96.19 75 GLU A N 1
ATOM 565 C CA . GLU A 1 75 ? -0.264 -3.924 14.684 1.00 96.19 75 GLU A CA 1
ATOM 566 C C . GLU A 1 75 ? -1.536 -3.073 14.636 1.00 96.19 75 GLU A C 1
ATOM 568 O O . GLU A 1 75 ? -1.469 -1.844 14.683 1.00 96.19 75 GLU A O 1
ATOM 573 N N . PHE A 1 76 ? -2.694 -3.728 14.559 1.00 94.88 76 PHE A N 1
ATOM 574 C CA . PHE A 1 76 ? -3.996 -3.071 14.619 1.00 94.88 76 PHE A CA 1
ATOM 575 C C . PHE A 1 76 ? -4.828 -3.687 15.730 1.00 94.88 76 PHE A C 1
ATOM 577 O O . PHE A 1 76 ? -4.918 -4.911 15.840 1.00 94.88 76 PHE A O 1
ATOM 584 N N . LYS A 1 77 ? -5.493 -2.836 16.510 1.00 94.06 77 LYS A N 1
ATOM 585 C CA . LYS A 1 77 ? -6.446 -3.266 17.532 1.00 94.06 77 LYS A CA 1
ATOM 586 C C . LYS A 1 77 ? -7.877 -2.949 17.103 1.00 94.06 77 LYS A C 1
ATOM 588 O O . LYS A 1 77 ? -8.110 -1.949 16.411 1.00 94.06 77 LYS A O 1
ATOM 593 N N . PRO A 1 78 ? -8.862 -3.767 17.516 1.00 86.69 78 PRO A N 1
ATOM 594 C CA . PRO A 1 78 ? -10.267 -3.435 17.327 1.00 86.69 78 PRO A CA 1
ATOM 595 C C . PRO A 1 78 ? -10.580 -2.034 17.870 1.00 86.69 78 PRO A C 1
ATOM 597 O O . PRO A 1 78 ? -10.205 -1.700 18.988 1.00 86.69 78 PRO A O 1
ATOM 600 N N . GLY A 1 79 ? -11.258 -1.210 17.069 1.00 89.44 79 GLY A N 1
ATOM 601 C CA . GLY A 1 79 ? -11.613 0.168 17.436 1.00 89.44 79 GLY A CA 1
ATOM 602 C C . GLY A 1 79 ? -10.557 1.237 17.122 1.00 89.44 79 GLY A C 1
ATOM 603 O O . GLY A 1 79 ? -10.914 2.409 17.073 1.00 89.44 79 GLY A O 1
ATOM 604 N N . GLU A 1 80 ? -9.310 0.864 16.816 1.00 92.75 80 GLU A N 1
ATOM 605 C CA . GLU A 1 80 ? -8.205 1.814 16.564 1.00 92.75 80 GLU A CA 1
ATOM 606 C C . GLU A 1 80 ? -7.901 2.038 15.073 1.00 92.75 80 GLU A C 1
ATOM 608 O O . GLU A 1 80 ? -6.988 2.775 14.705 1.00 92.75 80 GLU A O 1
ATOM 613 N N . LEU A 1 81 ? -8.672 1.414 14.183 1.00 94.94 81 LEU A N 1
ATOM 614 C CA . LEU A 1 81 ? -8.524 1.619 12.745 1.00 94.94 81 LEU A CA 1
ATOM 615 C C . LEU A 1 81 ? -8.850 3.077 12.351 1.00 94.94 81 LEU A C 1
ATOM 617 O O . LEU A 1 81 ? -9.721 3.703 12.966 1.00 94.94 81 LEU A O 1
ATOM 621 N N . PRO A 1 82 ? -8.223 3.617 11.291 1.00 94.25 82 PRO A N 1
ATOM 622 C CA . PRO A 1 82 ? -8.371 5.019 10.900 1.00 94.25 82 PRO A CA 1
ATOM 623 C C . PRO A 1 82 ? -9.758 5.323 10.320 1.00 94.25 82 PRO A C 1
ATOM 625 O O . PRO A 1 82 ? -10.380 4.486 9.665 1.00 94.25 82 PRO A O 1
ATOM 628 N N . ALA A 1 83 ? -10.289 6.519 10.583 1.00 91.25 83 ALA A N 1
ATOM 629 C CA . ALA A 1 83 ? -11.629 6.926 10.132 1.00 91.25 83 ALA A CA 1
ATOM 630 C C . ALA A 1 83 ? -11.739 7.086 8.602 1.00 91.25 83 ALA A C 1
ATOM 632 O O . ALA A 1 83 ? -12.811 6.878 8.041 1.00 91.25 83 ALA A O 1
ATOM 633 N N . SER A 1 84 ? -10.633 7.417 7.936 1.00 92.94 84 SER A N 1
ATOM 634 C CA . SER A 1 84 ? -10.494 7.456 6.479 1.00 92.94 84 SER A CA 1
ATOM 635 C C . SER A 1 84 ? -9.404 6.486 6.027 1.00 92.94 84 SER A C 1
ATOM 637 O O . SER A 1 84 ? -8.517 6.147 6.811 1.00 92.94 84 SER A O 1
ATOM 639 N N . THR A 1 85 ? -9.460 6.050 4.767 1.00 96.44 85 THR A N 1
ATOM 640 C CA . THR A 1 85 ? -8.461 5.145 4.185 1.00 96.44 85 THR A CA 1
ATOM 641 C C . THR A 1 85 ? -7.043 5.687 4.370 1.00 96.44 85 THR A C 1
ATOM 643 O O . THR A 1 85 ? -6.754 6.823 3.991 1.00 96.44 85 THR A O 1
ATOM 646 N N . GLN A 1 86 ? -6.162 4.864 4.936 1.00 98.00 86 GLN A N 1
ATOM 647 C CA . GLN A 1 86 ? -4.726 5.124 5.034 1.00 98.00 86 GLN A CA 1
ATOM 648 C C . GLN A 1 86 ? -3.953 4.089 4.222 1.00 98.00 86 GLN A C 1
ATOM 650 O O . GLN A 1 86 ? -4.259 2.897 4.272 1.00 98.00 86 GLN A O 1
ATOM 655 N N . VAL A 1 87 ? -2.928 4.537 3.504 1.00 98.50 87 VAL A N 1
ATOM 656 C CA . VAL A 1 87 ? -1.969 3.659 2.831 1.00 98.50 87 VAL A CA 1
ATOM 657 C C . VAL A 1 87 ? -0.723 3.566 3.702 1.00 98.50 87 VAL A C 1
ATOM 659 O O . VAL A 1 87 ? -0.070 4.576 3.953 1.00 98.50 87 VAL A O 1
ATOM 662 N N . ILE A 1 88 ? -0.387 2.366 4.164 1.00 98.31 88 ILE A N 1
ATOM 663 C CA . ILE A 1 88 ? 0.763 2.111 5.033 1.00 98.31 88 ILE A CA 1
ATOM 664 C C . ILE A 1 88 ? 1.801 1.316 4.249 1.00 98.31 88 ILE A C 1
ATOM 666 O O . ILE A 1 88 ? 1.586 0.156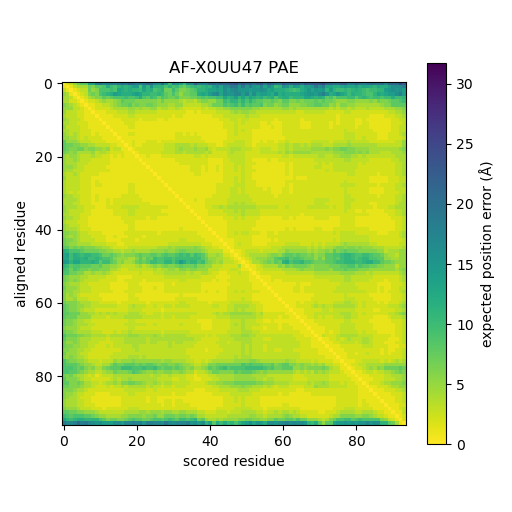 3.911 1.00 98.31 88 ILE A O 1
ATOM 670 N N . VAL A 1 89 ? 2.943 1.941 3.976 1.00 97.94 89 VAL A N 1
ATOM 671 C CA . VAL A 1 89 ? 4.081 1.315 3.299 1.00 97.94 89 VAL A CA 1
ATOM 672 C C . VAL A 1 89 ? 5.056 0.813 4.356 1.00 97.94 89 VAL A C 1
ATOM 674 O O . VAL A 1 89 ? 5.578 1.606 5.143 1.00 97.94 89 VAL A O 1
ATOM 677 N N . LEU A 1 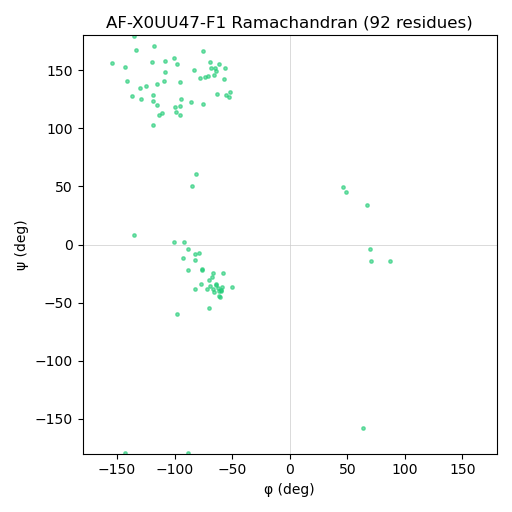90 ? 5.297 -0.496 4.363 1.00 96.56 90 LEU A N 1
ATOM 678 C CA . LEU A 1 90 ? 6.243 -1.155 5.263 1.00 96.56 90 LEU A CA 1
ATOM 679 C C . LEU A 1 90 ? 7.585 -1.389 4.561 1.00 96.56 90 LEU A C 1
ATOM 681 O O . LEU A 1 90 ? 7.656 -1.505 3.333 1.00 96.56 90 LEU A O 1
ATOM 685 N N . LYS A 1 91 ? 8.659 -1.498 5.342 1.00 92.56 91 LYS A N 1
ATOM 686 C CA . LYS A 1 91 ? 9.956 -1.960 4.837 1.00 92.56 91 LYS A CA 1
ATOM 687 C C . LYS A 1 91 ? 10.006 -3.493 4.792 1.00 92.56 91 LYS A C 1
ATOM 689 O O . LYS A 1 91 ? 9.378 -4.146 5.621 1.00 92.56 91 LYS A O 1
ATOM 694 N N . PRO A 1 92 ? 10.767 -4.103 3.870 1.00 87.25 92 PRO A N 1
ATOM 695 C CA . PRO A 1 92 ? 11.047 -5.533 3.936 1.00 87.25 92 PRO A CA 1
ATOM 696 C C . PRO A 1 92 ? 11.703 -5.906 5.269 1.00 87.25 92 PRO A C 1
ATOM 698 O O . PRO A 1 92 ? 12.550 -5.161 5.766 1.00 87.25 92 PRO A O 1
ATOM 701 N N . ALA A 1 93 ? 11.353 -7.070 5.819 1.00 84.88 93 ALA A N 1
ATOM 702 C CA . ALA A 1 93 ? 12.084 -7.635 6.949 1.00 84.88 93 ALA A CA 1
ATOM 703 C C . ALA A 1 93 ? 13.554 -7.916 6.566 1.00 84.88 93 ALA A C 1
ATOM 705 O O . ALA A 1 93 ? 13.893 -8.048 5.377 1.00 84.88 93 ALA A O 1
ATOM 706 N N . LEU A 1 94 ? 14.435 -7.946 7.573 1.00 71.38 94 LEU A N 1
ATOM 707 C CA . LEU A 1 94 ? 15.856 -8.250 7.386 1.00 71.38 94 LEU A CA 1
ATOM 708 C C . LEU A 1 94 ? 16.071 -9.701 6.960 1.00 71.38 94 LEU A C 1
ATOM 710 O O . LEU A 1 94 ? 15.509 -10.599 7.618 1.00 71.38 94 LEU A O 1
#

InterPro domains:
  IPR036866 Ribonuclease Z/Hydroxyacylglutathione hydrolase-like [G3DSA:3.60.15.10] (1-92)
  IPR036866 Ribonuclease Z/Hydroxyacylglutathione hydrolase-like [SSF56281] (5-63)

Sequence (94 aa):
GQVTDLGRIDILLIPVGGYYTIDATAATEVCNQLTPRVIIPMHYKTDKCAYPIAGVDEFLEGKKGVSRLDTSQVEFKPGELPASTQVIVLKPAL

Mean predicted aligned error: 3.51 Å

Nearest PDB structures (foldseek):
  1vjn-assembly1_A  TM=9.203E-01  e=9.798E-08  Thermotoga maritima
  1vjn-assembly2_B  TM=8.963E-01  e=4.752E-07  Thermotoga maritima
  3x2y-assembly1_C  TM=7.067E-01  e=6.185E-03  Thermotoga maritima MSB8
  3x2x-assembly1_C  TM=8.178E-01  e=2.330E-02  Thermotoga maritima MSB8
  9iz3-assembly1_B  TM=3.505E-01  e=8.528E-01  Bacillus spizizenii ATCC 6633 = JCM 2499